Protein AF-A0A8H3I160-F1 (afdb_monomer)

Solvent-accessible surface area (backbone atoms only — not comparable to full-atom values): 8672 Å² total; per-residue (Å²): 133,86,86,79,90,86,89,85,91,80,82,89,83,86,83,90,85,84,91,86,94,86,89,86,79,87,81,86,86,80,85,90,85,90,78,90,87,84,94,72,82,80,67,84,67,88,83,62,83,78,50,40,66,57,28,42,52,51,13,48,54,25,40,53,48,17,75,73,71,68,43,64,66,32,40,52,50,14,41,51,25,20,50,53,18,45,73,68,47,62,92,86,46,88,58,49,66,58,39,51,50,54,36,50,50,44,51,52,55,49,52,54,50,54,50,53,52,58,56,70,71,50,72,78,87,78,74,70,82,83,127

Mean predicted aligned error: 17.63 Å

Nearest PDB structures (foldseek):
  4u7y-assembly1_A  TM=5.679E-01  e=8.115E-01  Homo sapiens
  2cpt-assembly1_A  TM=5.831E-01  e=1.375E+00  Homo sapiens
  8h77-assembly1_F  TM=5.746E-01  e=1.375E+00  Mus musculus
  4apo-assembly2_B  TM=6.208E-01  e=2.073E+00  Homo sapiens
  7zub-assembly1_C  TM=5.836E-01  e=1.843E+00  Homo sapiens

Secondary structure (DSSP, 8-state):
-----------PPP-------------PPPP--------------TTSPPPHHHHHHHHHHHHHHHHHH--HHHHHHHHHHHHHHHHTSPTT-TTHHHHHHHHHHHHHHHHHHHHHHHHHHS--TT-----

Foldseek 3Di:
DDDDDDDDDDDDDDDDDDDDDDDDDDDDDDDDDDDDDDDDDDDPPPPDDDALVNLQVQLVVLLVVCVVPVDVVSLVSSLVSLVVSLVNDDPPPPCNVVSVVSNVVSVVVVVVSVVVVVVVPDDPPPPPPPD

Structure (mmCIF, N/CA/C/O backbone):
data_AF-A0A8H3I160-F1
#
_entry.id   AF-A0A8H3I160-F1
#
loop_
_atom_site.group_PDB
_atom_site.id
_atom_site.type_symbol
_atom_site.label_atom_id
_atom_site.label_alt_id
_atom_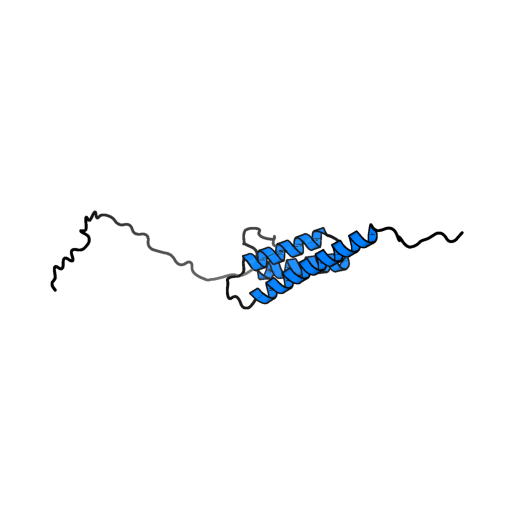site.label_comp_id
_atom_site.label_asym_id
_atom_site.label_entity_id
_atom_site.label_seq_id
_atom_site.pdbx_PDB_ins_code
_atom_site.Cartn_x
_atom_site.Cartn_y
_atom_site.Cartn_z
_atom_site.occupancy
_atom_site.B_iso_or_equiv
_atom_site.auth_seq_id
_atom_site.auth_comp_id
_atom_site.auth_asym_id
_atom_site.auth_atom_id
_atom_site.pdbx_PDB_model_num
ATOM 1 N N . MET A 1 1 ? -15.864 -4.745 -75.320 1.00 44.66 1 MET A N 1
ATOM 2 C CA . MET A 1 1 ? -14.806 -4.021 -76.060 1.00 44.66 1 MET A CA 1
ATOM 3 C C . MET A 1 1 ? -14.117 -3.137 -75.018 1.00 44.66 1 MET A C 1
ATOM 5 O O . MET A 1 1 ? -14.765 -2.219 -74.549 1.00 44.66 1 MET A O 1
ATOM 9 N N . SER A 1 2 ? -13.034 -3.558 -74.341 1.00 42.03 2 SER A N 1
ATOM 10 C CA . SER A 1 2 ? -11.622 -3.604 -74.812 1.00 42.03 2 SER A CA 1
ATOM 11 C C . SER A 1 2 ? -11.243 -2.325 -75.556 1.00 42.03 2 SER A C 1
ATOM 13 O O . SER A 1 2 ? -11.957 -1.992 -76.491 1.00 42.03 2 SER A O 1
ATOM 15 N N . CYS A 1 3 ? -10.184 -1.563 -75.294 1.00 42.72 3 CYS A N 1
ATOM 16 C CA . CYS A 1 3 ? -8.993 -1.524 -74.421 1.00 42.72 3 CYS A CA 1
ATOM 17 C C . CYS A 1 3 ? -8.630 -0.005 -74.353 1.00 42.72 3 CYS A C 1
ATOM 19 O O . CYS A 1 3 ? -9.220 0.771 -75.095 1.00 42.72 3 CYS A O 1
ATOM 21 N N . GLY A 1 4 ? -7.697 0.565 -73.593 1.00 44.31 4 GLY A N 1
ATOM 22 C CA . GLY A 1 4 ? -6.612 0.101 -72.743 1.00 44.31 4 GLY A CA 1
ATOM 23 C C . GLY A 1 4 ? -5.664 1.288 -72.456 1.00 44.31 4 GLY A C 1
ATOM 24 O O . GLY A 1 4 ? -5.664 2.275 -73.184 1.00 44.31 4 GLY A O 1
ATOM 25 N N . THR A 1 5 ? -4.866 1.117 -71.399 1.00 49.91 5 THR A N 1
ATOM 26 C CA . THR A 1 5 ? -3.447 1.515 -71.251 1.00 49.91 5 THR A CA 1
ATOM 27 C C . THR A 1 5 ? -3.013 2.993 -71.241 1.00 49.91 5 THR A C 1
ATOM 29 O O . THR A 1 5 ? -3.149 3.715 -72.220 1.00 49.91 5 THR A O 1
ATOM 32 N N . GLY A 1 6 ? -2.290 3.374 -70.177 1.00 46.22 6 GLY A N 1
ATOM 33 C CA . GLY A 1 6 ? -1.395 4.540 -70.156 1.00 46.22 6 GLY A CA 1
ATOM 34 C C . GLY A 1 6 ? -0.795 4.818 -68.774 1.00 46.22 6 GLY A C 1
ATOM 35 O O . GLY A 1 6 ? -1.458 5.389 -67.919 1.00 46.22 6 GLY A O 1
ATOM 36 N N . ALA A 1 7 ? 0.447 4.381 -68.558 1.00 49.66 7 ALA A N 1
ATOM 37 C CA . ALA A 1 7 ? 1.236 4.553 -67.338 1.00 49.66 7 ALA A CA 1
ATOM 38 C C . ALA A 1 7 ? 1.808 5.978 -67.178 1.00 49.66 7 ALA A C 1
ATOM 40 O O . ALA A 1 7 ? 2.030 6.673 -68.166 1.00 49.66 7 ALA A O 1
ATOM 41 N N . GLY A 1 8 ? 2.142 6.364 -65.943 1.00 43.88 8 GLY A N 1
ATOM 42 C CA . GLY A 1 8 ? 2.897 7.586 -65.653 1.00 43.88 8 GLY A CA 1
ATOM 43 C C . GLY A 1 8 ? 3.332 7.670 -64.191 1.00 43.88 8 GLY A C 1
ATOM 44 O O . GLY A 1 8 ? 2.628 8.228 -63.360 1.00 43.88 8 GLY A O 1
ATOM 45 N N . VAL A 1 9 ? 4.491 7.088 -63.886 1.00 50.62 9 VAL A N 1
ATOM 46 C CA . VAL A 1 9 ? 5.247 7.291 -62.643 1.00 50.62 9 VAL A CA 1
ATOM 47 C C . VAL A 1 9 ? 6.127 8.535 -62.785 1.00 50.62 9 VAL A C 1
ATOM 49 O O . VAL A 1 9 ? 6.954 8.579 -63.689 1.00 50.62 9 VAL A O 1
ATOM 52 N N . THR A 1 10 ? 6.014 9.510 -61.881 1.00 51.56 10 THR A N 1
ATOM 53 C CA . THR A 1 10 ? 7.046 10.542 -61.653 1.00 51.56 10 THR A CA 1
ATOM 54 C C . THR A 1 10 ? 7.033 10.950 -60.180 1.00 51.56 10 THR A C 1
ATOM 56 O O . THR A 1 10 ? 5.998 11.368 -59.664 1.00 51.56 10 THR A O 1
ATOM 59 N N . GLY A 1 11 ? 8.167 10.750 -59.505 1.00 48.91 11 GLY A N 1
ATOM 60 C CA . GLY A 1 11 ? 8.349 10.917 -58.061 1.00 48.91 11 GLY A CA 1
ATOM 61 C C . GLY A 1 11 ? 8.462 12.369 -57.564 1.00 48.91 11 GLY A C 1
ATOM 62 O O . GLY A 1 11 ? 8.325 13.311 -58.345 1.00 48.91 11 GLY A O 1
ATOM 63 N N . PRO A 1 12 ? 8.708 12.557 -56.254 1.00 47.38 12 PRO A N 1
ATOM 64 C CA . PRO A 1 12 ? 8.844 13.874 -55.636 1.00 47.38 12 PRO A CA 1
ATOM 65 C C . PRO A 1 12 ? 10.199 14.527 -55.958 1.00 47.38 12 PRO A C 1
ATOM 67 O O . PRO A 1 12 ? 11.252 13.918 -55.785 1.00 47.38 12 PRO A O 1
ATOM 70 N N . SER A 1 13 ? 10.150 15.783 -56.411 1.00 45.41 13 SER A N 1
ATOM 71 C CA . SER A 1 13 ? 11.316 16.637 -56.658 1.00 45.41 13 SER A CA 1
ATOM 72 C C . SER A 1 13 ? 11.808 17.288 -55.366 1.00 45.41 13 SER A C 1
ATOM 74 O O . SER A 1 13 ? 11.058 17.937 -54.641 1.00 45.41 13 SER A O 1
ATOM 76 N N . GLU A 1 14 ? 13.104 17.130 -55.145 1.00 40.00 14 GLU A N 1
ATOM 77 C CA . GLU A 1 14 ? 13.957 17.705 -54.113 1.00 40.00 14 GLU A CA 1
ATOM 78 C C . GLU A 1 14 ? 14.171 19.219 -54.313 1.00 40.00 14 GLU A C 1
ATOM 80 O O . GLU A 1 14 ? 14.325 19.691 -55.439 1.00 40.00 14 GLU A O 1
ATOM 85 N N . ALA A 1 15 ? 14.240 19.980 -53.218 1.00 41.41 15 ALA A N 1
ATOM 86 C CA . ALA A 1 15 ? 14.911 21.278 -53.184 1.00 41.41 15 ALA A CA 1
ATOM 87 C C . ALA A 1 15 ? 15.702 21.391 -51.875 1.00 41.41 15 ALA A C 1
ATOM 89 O O . ALA A 1 15 ? 15.160 21.638 -50.798 1.00 41.41 15 ALA A O 1
ATOM 90 N N . ALA A 1 16 ? 17.005 21.162 -52.000 1.00 41.56 16 ALA A N 1
ATOM 91 C CA . ALA A 1 16 ? 18.005 21.249 -50.954 1.00 41.56 16 ALA A CA 1
ATOM 92 C C . ALA A 1 16 ? 18.235 22.692 -50.469 1.00 41.56 16 ALA A C 1
ATOM 94 O O . ALA A 1 16 ? 18.384 23.616 -51.272 1.00 41.56 16 ALA A O 1
ATOM 95 N N . LYS A 1 17 ? 18.413 22.863 -49.153 1.00 55.25 17 LYS A N 1
ATOM 96 C CA . LYS A 1 17 ? 19.319 23.871 -48.584 1.00 55.25 17 LYS A CA 1
ATOM 97 C C . LYS A 1 17 ? 20.179 23.229 -47.495 1.00 55.25 17 LYS A C 1
ATOM 99 O O . LYS A 1 17 ? 19.703 22.459 -46.670 1.00 55.25 17 LYS A O 1
ATOM 104 N N . ARG A 1 18 ? 21.471 23.526 -47.591 1.00 40.28 18 ARG A N 1
ATOM 105 C CA . ARG A 1 18 ? 22.632 22.993 -46.866 1.00 40.28 18 ARG A CA 1
ATOM 106 C C . ARG A 1 18 ? 23.08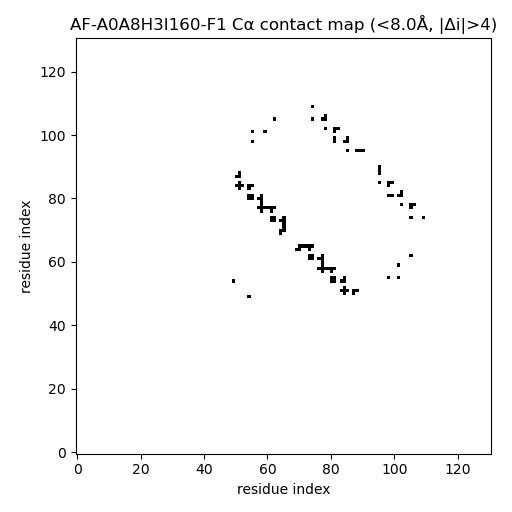7 24.022 -45.806 1.00 40.28 18 ARG A C 1
ATOM 108 O O . ARG A 1 18 ? 22.721 25.185 -45.960 1.00 40.28 18 ARG A O 1
ATOM 115 N N . ILE A 1 19 ? 24.012 23.591 -44.919 1.00 46.31 19 ILE A N 1
ATOM 116 C CA . ILE A 1 19 ? 25.012 24.372 -44.120 1.00 46.31 19 ILE A CA 1
ATOM 117 C C . ILE A 1 19 ? 24.518 24.711 -42.681 1.00 46.31 19 ILE A C 1
ATOM 119 O O . ILE A 1 19 ? 23.430 25.256 -42.571 1.00 46.31 19 ILE A O 1
ATOM 123 N N . GLU A 1 20 ? 25.157 24.444 -41.518 1.00 42.16 20 GLU A N 1
ATOM 124 C CA . GLU A 1 20 ? 26.487 23.967 -41.027 1.00 42.16 20 GLU A CA 1
ATOM 125 C C . GLU A 1 20 ? 26.342 23.514 -39.536 1.00 42.16 20 GLU A C 1
ATOM 127 O O . GLU A 1 20 ? 25.557 24.098 -38.798 1.00 42.16 20 GLU A O 1
ATOM 132 N N . SER A 1 21 ? 26.844 22.346 -39.103 1.00 40.34 21 SER A N 1
ATOM 133 C CA . SER A 1 21 ? 28.074 22.057 -38.311 1.00 40.34 21 SER A CA 1
ATOM 134 C C . SER A 1 21 ? 28.289 22.728 -36.931 1.00 40.34 21 SER A C 1
ATOM 136 O O . SER A 1 21 ? 28.621 23.905 -36.849 1.00 40.34 21 SER A O 1
ATOM 138 N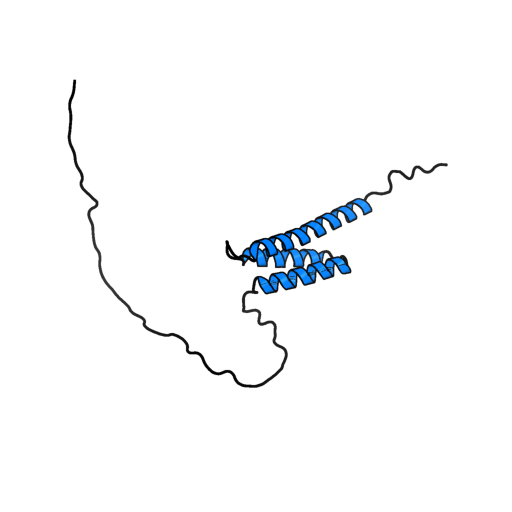 N . SER A 1 22 ? 28.255 21.925 -35.858 1.00 42.31 22 SER A N 1
ATOM 139 C CA . SER A 1 22 ? 29.176 21.891 -34.687 1.00 42.31 22 SER A CA 1
ATOM 140 C C . SER A 1 22 ? 28.567 20.915 -33.655 1.00 42.31 22 SER A C 1
ATOM 142 O O . SER A 1 22 ? 27.372 20.955 -33.414 1.00 42.31 22 SER A O 1
ATOM 144 N N . GLY A 1 23 ? 29.226 19.915 -33.069 1.00 42.91 23 GLY A N 1
ATOM 145 C CA . GLY A 1 23 ? 30.644 19.707 -32.829 1.00 42.91 23 GLY A CA 1
ATOM 146 C C . GLY A 1 23 ? 30.948 19.927 -31.347 1.00 42.91 23 GLY A C 1
ATOM 147 O O . GLY A 1 23 ? 31.603 20.909 -31.030 1.00 42.91 23 GLY A O 1
ATOM 148 N N . THR A 1 24 ? 30.505 19.040 -30.447 1.00 39.53 24 THR A N 1
ATOM 149 C CA . THR A 1 24 ? 31.056 18.954 -29.082 1.00 39.53 24 THR A CA 1
ATOM 150 C C . THR A 1 24 ? 31.235 17.501 -28.645 1.00 39.53 24 THR A C 1
ATOM 152 O O . THR A 1 24 ? 30.326 16.677 -28.648 1.00 39.53 24 THR A O 1
ATOM 155 N N . SER A 1 25 ? 32.499 17.225 -28.349 1.00 36.66 25 SER A N 1
ATOM 156 C CA . SER A 1 25 ? 33.141 15.976 -27.966 1.00 36.66 25 SER A CA 1
ATOM 157 C C . SER A 1 25 ? 33.273 15.888 -26.443 1.00 36.66 25 SER A C 1
ATOM 159 O O . SER A 1 25 ? 33.542 16.905 -25.810 1.00 36.66 25 SER A O 1
ATOM 161 N N . GLY A 1 26 ? 33.230 14.665 -25.900 1.00 37.59 26 GLY A N 1
ATOM 162 C CA . GLY A 1 26 ? 33.629 14.327 -24.523 1.00 37.59 26 GLY A CA 1
ATOM 163 C C . GLY A 1 26 ? 32.539 14.637 -23.491 1.00 37.59 26 GLY A C 1
ATOM 164 O O . GLY A 1 26 ? 31.865 15.647 -23.582 1.00 37.59 26 GLY A O 1
ATOM 165 N N . GLN A 1 27 ? 32.275 13.816 -22.478 1.00 32.09 27 GLN A N 1
ATOM 166 C CA . GLN A 1 27 ? 33.240 13.083 -21.664 1.00 32.09 27 GLN A CA 1
ATOM 167 C C . GLN A 1 27 ? 32.493 12.030 -20.820 1.00 32.09 27 GLN A C 1
ATOM 169 O O . GLN A 1 27 ? 31.423 12.311 -20.284 1.00 32.09 27 GLN A O 1
ATOM 174 N N . MET A 1 28 ? 33.052 10.824 -20.687 1.00 36.84 28 MET A N 1
ATOM 175 C CA . MET A 1 28 ? 32.645 9.864 -19.652 1.00 36.84 28 MET A CA 1
ATOM 176 C C . MET A 1 28 ? 33.183 10.334 -18.293 1.00 36.84 28 MET A C 1
ATOM 178 O O . MET A 1 28 ? 34.343 10.750 -18.262 1.00 36.84 28 MET A O 1
ATOM 182 N N . PRO A 1 29 ? 32.450 10.219 -17.172 1.00 41.84 29 PRO A N 1
ATOM 183 C CA . PRO A 1 29 ? 33.073 10.334 -15.867 1.00 41.84 29 PRO A CA 1
ATOM 184 C C . PRO A 1 29 ? 33.493 8.960 -15.338 1.00 41.84 29 PRO A C 1
ATOM 186 O O . PRO A 1 29 ? 32.758 7.970 -15.383 1.00 41.84 29 PRO A O 1
ATOM 189 N N . GLU A 1 30 ? 34.734 8.951 -14.870 1.00 35.06 30 GLU A N 1
ATOM 190 C CA . GLU A 1 30 ? 35.490 7.846 -14.307 1.00 35.06 30 GLU A CA 1
ATOM 191 C C . GLU A 1 30 ? 34.902 7.318 -12.988 1.00 35.06 30 GLU A C 1
ATOM 193 O O . GLU A 1 30 ? 34.287 8.036 -12.197 1.00 35.06 30 GLU A O 1
ATOM 198 N N . ARG A 1 31 ? 35.148 6.029 -12.739 1.00 41.28 31 ARG A N 1
ATOM 199 C CA . ARG A 1 31 ? 35.080 5.413 -11.409 1.00 41.28 31 ARG A CA 1
ATOM 200 C C . ARG A 1 31 ? 36.268 5.877 -10.559 1.00 41.28 31 ARG A C 1
ATOM 202 O O . ARG A 1 31 ? 37.327 6.146 -11.110 1.00 41.28 31 ARG A O 1
ATOM 209 N N . GLU A 1 32 ? 36.094 5.715 -9.236 1.00 41.28 32 GLU A N 1
ATOM 210 C CA . GLU A 1 32 ? 37.140 5.440 -8.222 1.00 41.28 32 GLU A CA 1
ATOM 211 C C . GLU A 1 32 ? 37.574 6.684 -7.391 1.00 41.28 32 GLU A C 1
ATOM 213 O O . GLU A 1 32 ? 37.843 7.727 -7.956 1.00 41.28 32 GLU A O 1
ATOM 218 N N . LYS A 1 33 ? 37.632 6.759 -6.044 1.00 40.47 33 LYS A N 1
ATOM 219 C CA . LYS A 1 33 ? 37.624 5.830 -4.890 1.00 40.47 33 LYS A CA 1
ATOM 220 C C . LYS A 1 33 ? 36.804 6.436 -3.740 1.00 40.47 33 LYS A C 1
ATOM 222 O O . LYS A 1 33 ? 36.880 7.632 -3.485 1.00 40.47 33 LYS A O 1
ATOM 227 N N . ARG A 1 34 ? 36.096 5.593 -2.983 1.00 46.69 34 ARG A N 1
ATOM 228 C CA . ARG A 1 34 ? 35.437 5.945 -1.713 1.00 46.69 34 ARG A CA 1
ATOM 229 C C . ARG A 1 34 ? 36.303 5.428 -0.564 1.00 46.69 34 ARG A C 1
ATOM 231 O O . ARG A 1 34 ? 36.578 4.232 -0.524 1.00 46.69 34 ARG A O 1
ATOM 238 N N . SER A 1 35 ? 36.709 6.288 0.369 1.00 47.91 35 SER A N 1
ATOM 239 C CA . SER A 1 35 ? 37.212 5.848 1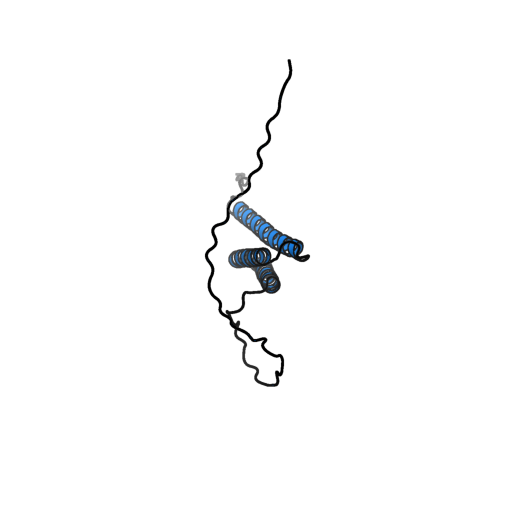.675 1.00 47.91 35 SER A CA 1
ATOM 240 C C . SER A 1 35 ? 37.068 6.946 2.730 1.00 47.91 35 SER A C 1
ATOM 242 O O . SER A 1 35 ? 37.842 7.893 2.687 1.00 47.91 35 SER A O 1
ATOM 244 N N . LYS A 1 36 ? 36.144 6.686 3.677 1.00 55.72 36 LYS A N 1
ATOM 245 C CA . LYS A 1 36 ? 36.238 6.901 5.140 1.00 55.72 36 LYS A CA 1
ATOM 246 C C . LYS A 1 36 ? 36.372 8.352 5.622 1.00 55.72 36 LYS A C 1
ATOM 248 O O . LYS A 1 36 ? 37.257 9.059 5.178 1.00 55.72 36 LYS A O 1
ATOM 253 N N . ASP A 1 37 ? 35.582 8.885 6.537 1.00 50.44 37 ASP A N 1
ATOM 254 C CA . ASP A 1 37 ? 34.580 8.396 7.479 1.00 50.44 37 ASP A CA 1
ATOM 255 C C . ASP A 1 37 ? 33.686 9.610 7.790 1.00 50.44 37 ASP A C 1
ATOM 257 O O . ASP A 1 37 ? 34.143 10.740 7.651 1.00 50.44 37 ASP A O 1
ATOM 261 N N . ASP A 1 38 ? 32.416 9.388 8.131 1.00 40.94 38 ASP A N 1
ATOM 262 C CA . ASP A 1 38 ? 31.764 10.036 9.279 1.00 40.94 38 ASP A CA 1
ATOM 263 C C . ASP A 1 38 ? 30.271 9.698 9.292 1.00 40.94 38 ASP A C 1
ATOM 265 O O . ASP A 1 38 ? 29.483 10.005 8.397 1.00 40.94 38 ASP A O 1
ATOM 269 N N . THR A 1 39 ? 29.895 8.990 10.349 1.00 59.97 39 THR A N 1
ATOM 270 C CA . THR A 1 39 ? 28.517 8.687 10.712 1.00 59.97 39 THR A CA 1
ATOM 271 C C . THR A 1 39 ? 27.884 9.950 11.275 1.00 59.97 39 THR A C 1
ATOM 273 O O . THR A 1 39 ? 28.268 10.339 12.368 1.00 59.97 39 THR A O 1
ATOM 276 N N . MET A 1 40 ? 26.890 10.531 10.595 1.00 37.75 40 MET A N 1
ATOM 277 C CA . MET A 1 40 ? 25.800 11.309 11.203 1.00 37.75 40 MET A CA 1
ATOM 278 C C . MET A 1 40 ? 24.604 11.343 10.246 1.00 37.75 40 MET A C 1
ATOM 280 O O . MET A 1 40 ? 24.687 11.905 9.163 1.00 37.75 40 MET A O 1
ATOM 284 N N . ILE A 1 41 ? 23.516 10.684 10.655 1.00 55.62 41 ILE A N 1
ATOM 285 C CA . ILE A 1 41 ? 22.123 10.890 10.223 1.00 55.62 41 ILE A CA 1
ATOM 286 C C . ILE A 1 41 ? 21.972 11.401 8.772 1.00 55.62 41 ILE A C 1
ATOM 288 O O . ILE A 1 41 ? 21.711 12.580 8.553 1.00 55.62 41 ILE A O 1
ATOM 292 N N . SER A 1 42 ? 22.071 10.522 7.767 1.00 38.66 42 SER A N 1
ATOM 293 C CA . SER A 1 42 ? 21.488 10.833 6.454 1.00 38.66 42 SER A CA 1
ATOM 294 C C . SER A 1 42 ? 19.970 10.685 6.626 1.00 38.66 42 SER A C 1
ATOM 296 O O . SER A 1 42 ? 19.449 9.574 6.672 1.00 38.66 42 SER A O 1
ATOM 298 N N . GLY A 1 43 ? 19.214 11.752 6.876 1.00 41.38 43 GLY A N 1
ATOM 299 C CA . GLY A 1 43 ? 19.053 12.772 5.854 1.00 41.38 43 GLY A CA 1
ATOM 300 C C . GLY A 1 43 ? 18.451 12.052 4.659 1.00 41.38 43 GLY A C 1
ATOM 301 O O . GLY A 1 43 ? 19.190 11.572 3.804 1.00 41.38 43 GLY A O 1
ATOM 302 N N . VAL A 1 44 ? 17.129 11.852 4.677 1.00 55.25 44 VAL A N 1
ATOM 303 C CA . VAL A 1 44 ? 16.393 11.467 3.472 1.00 55.25 44 VAL A CA 1
ATOM 304 C C . VAL A 1 44 ? 16.689 12.583 2.483 1.00 55.25 44 VAL A C 1
ATOM 306 O O . VAL A 1 44 ? 16.123 13.665 2.586 1.00 55.25 44 VAL A O 1
ATOM 309 N N . ASN A 1 45 ? 17.670 12.355 1.616 1.00 45.25 45 ASN A N 1
ATOM 310 C CA . ASN A 1 45 ? 18.005 13.274 0.547 1.00 45.25 45 ASN A CA 1
ATOM 311 C C . ASN A 1 45 ? 16.848 13.198 -0.448 1.00 45.25 45 ASN A C 1
ATOM 313 O O . ASN A 1 45 ? 16.802 12.329 -1.319 1.00 45.25 45 ASN A O 1
ATOM 317 N N . THR A 1 46 ? 15.873 14.078 -0.239 1.00 53.53 46 THR A N 1
ATOM 318 C CA . THR A 1 46 ? 14.780 14.425 -1.144 1.00 53.53 46 THR A CA 1
ATOM 319 C C . THR A 1 46 ? 15.333 15.137 -2.374 1.00 53.53 46 THR A C 1
ATOM 321 O O . THR A 1 46 ? 15.073 16.312 -2.551 1.00 53.53 46 THR A O 1
ATOM 324 N N . ASP A 1 47 ? 16.102 14.427 -3.196 1.00 51.47 47 ASP A N 1
ATOM 325 C CA . ASP A 1 47 ? 16.444 14.819 -4.576 1.00 51.47 47 ASP A CA 1
ATOM 326 C C . ASP A 1 47 ? 16.519 13.592 -5.513 1.00 51.47 47 ASP A C 1
ATOM 328 O O . ASP A 1 47 ? 16.654 13.732 -6.727 1.00 51.47 47 ASP A O 1
ATOM 332 N N . ALA A 1 48 ? 16.437 12.372 -4.963 1.00 64.69 48 ALA A N 1
ATOM 333 C CA . ALA A 1 48 ? 16.375 11.134 -5.728 1.00 64.69 48 ALA A CA 1
ATOM 334 C C . ALA A 1 48 ? 14.933 10.617 -5.746 1.00 64.69 48 ALA A C 1
ATOM 336 O O . ALA A 1 48 ? 14.357 10.345 -4.691 1.00 64.69 48 ALA A O 1
ATOM 337 N N . GLU A 1 49 ? 14.368 10.477 -6.947 1.00 69.88 49 GLU A N 1
ATOM 338 C CA . GLU A 1 49 ? 13.069 9.837 -7.168 1.00 69.88 49 GLU A CA 1
ATOM 339 C C . GLU A 1 49 ? 13.002 8.494 -6.411 1.00 69.88 49 GLU A C 1
ATOM 341 O O . GLU A 1 49 ? 13.908 7.659 -6.556 1.00 69.88 49 GLU A O 1
ATOM 346 N N . PRO A 1 50 ? 11.974 8.270 -5.573 1.00 79.88 50 PRO A N 1
ATOM 347 C CA . PRO A 1 50 ? 11.889 7.075 -4.748 1.00 79.88 50 PRO A CA 1
ATOM 348 C C . PRO A 1 50 ? 11.754 5.833 -5.631 1.00 79.88 50 PRO A C 1
ATOM 350 O O . PRO A 1 50 ? 10.920 5.779 -6.537 1.00 79.88 50 PRO A O 1
ATOM 353 N N . SER A 1 51 ? 12.562 4.802 -5.367 1.00 90.69 51 SER A N 1
ATOM 354 C CA . SER A 1 51 ? 12.500 3.595 -6.186 1.00 90.69 51 SER A CA 1
ATOM 355 C C . SER A 1 51 ? 11.145 2.891 -6.003 1.00 90.69 51 SER A C 1
ATOM 357 O O . SER A 1 51 ? 10.590 2.873 -4.896 1.00 90.69 51 SER A O 1
ATOM 359 N N . PRO A 1 52 ? 10.618 2.214 -7.038 1.00 91.56 52 PRO A N 1
ATOM 360 C CA . PRO A 1 52 ? 9.375 1.455 -6.911 1.00 91.56 52 PRO A CA 1
ATOM 361 C C . PRO A 1 52 ? 9.393 0.403 -5.791 1.00 91.56 52 PRO A C 1
ATOM 363 O O . PRO A 1 52 ? 8.357 0.045 -5.230 1.00 91.56 52 PRO A O 1
ATOM 366 N N . LYS A 1 53 ? 10.580 -0.128 -5.468 1.00 91.06 53 LYS A N 1
ATOM 367 C CA . LYS A 1 53 ? 10.762 -1.096 -4.381 1.00 91.06 53 LYS A CA 1
ATOM 368 C C . LYS A 1 53 ? 10.588 -0.431 -3.019 1.00 91.06 53 LYS A C 1
ATOM 370 O O . LYS A 1 53 ? 9.901 -0.998 -2.171 1.00 91.06 53 LYS A O 1
ATOM 375 N N . ASP A 1 54 ? 11.159 0.755 -2.833 1.00 93.31 54 ASP A N 1
ATOM 376 C CA . ASP A 1 54 ? 11.058 1.505 -1.578 1.00 93.31 54 ASP A CA 1
ATOM 377 C C . ASP A 1 54 ? 9.617 1.937 -1.324 1.00 93.31 54 ASP A C 1
ATOM 379 O O . ASP A 1 54 ? 9.088 1.726 -0.233 1.00 93.31 54 ASP A O 1
ATOM 383 N N . LEU A 1 55 ? 8.933 2.420 -2.363 1.00 95.06 55 LEU A N 1
ATOM 384 C CA . LEU A 1 55 ? 7.506 2.734 -2.308 1.00 95.06 55 LEU A CA 1
ATOM 385 C C . LEU A 1 55 ? 6.667 1.514 -1.925 1.00 95.06 55 LEU A C 1
ATOM 387 O O . LEU A 1 55 ? 5.777 1.606 -1.083 1.00 95.06 55 LEU A O 1
ATOM 391 N N . ASN A 1 56 ? 6.981 0.340 -2.470 1.00 93.00 56 ASN A N 1
ATOM 392 C CA . ASN A 1 56 ? 6.285 -0.882 -2.094 1.00 93.00 56 ASN A CA 1
ATOM 393 C C . ASN A 1 56 ? 6.498 -1.243 -0.609 1.00 93.00 56 ASN A C 1
ATOM 395 O O . ASN A 1 56 ? 5.561 -1.669 0.062 1.00 93.00 56 ASN A O 1
ATOM 399 N N . ILE A 1 57 ? 7.710 -1.066 -0.076 1.00 94.62 57 ILE A N 1
ATOM 400 C CA . ILE A 1 57 ? 8.009 -1.313 1.345 1.00 94.62 57 ILE A CA 1
ATOM 401 C C . ILE A 1 57 ? 7.260 -0.316 2.241 1.00 94.62 57 ILE A C 1
ATOM 403 O O . ILE A 1 57 ? 6.629 -0.721 3.220 1.00 94.62 57 ILE A O 1
ATOM 407 N N . LEU A 1 58 ? 7.281 0.971 1.889 1.00 95.81 58 LEU A N 1
ATOM 408 C CA . LEU A 1 58 ? 6.557 2.018 2.611 1.00 95.81 58 LEU A CA 1
ATOM 409 C C . LEU A 1 58 ? 5.046 1.766 2.602 1.00 95.81 58 LEU A C 1
ATOM 411 O O . LEU A 1 58 ? 4.406 1.829 3.654 1.00 95.81 58 LEU A O 1
ATOM 415 N N . GLY A 1 59 ? 4.492 1.383 1.449 1.00 96.31 59 GLY A N 1
ATOM 416 C CA . GLY A 1 59 ? 3.083 1.026 1.316 1.00 96.31 59 GLY A CA 1
ATOM 417 C C . GLY A 1 59 ? 2.685 -0.119 2.248 1.00 96.31 59 GLY A C 1
ATOM 418 O O . GLY A 1 59 ? 1.666 -0.041 2.937 1.00 96.31 59 GLY A O 1
ATOM 419 N N . TYR A 1 60 ? 3.528 -1.150 2.358 1.00 95.88 60 TYR A N 1
ATOM 420 C CA . TYR A 1 60 ? 3.313 -2.252 3.296 1.00 95.88 60 TYR A CA 1
ATOM 421 C C . TYR A 1 60 ? 3.352 -1.809 4.756 1.00 95.88 60 TYR A C 1
ATOM 423 O O . TYR A 1 60 ? 2.498 -2.222 5.540 1.00 95.88 60 TYR A O 1
ATOM 431 N N . SER A 1 61 ? 4.321 -0.971 5.125 1.00 96.38 61 SER A N 1
ATOM 432 C CA . SER A 1 61 ? 4.436 -0.444 6.486 1.00 96.38 61 SER A CA 1
ATOM 433 C C . SER A 1 61 ? 3.161 0.295 6.902 1.00 96.38 61 SER A C 1
ATOM 435 O O . SER A 1 61 ? 2.566 -0.010 7.939 1.00 96.38 61 SER A O 1
ATOM 437 N N . HIS A 1 62 ? 2.669 1.184 6.036 1.00 96.94 62 HIS A N 1
ATOM 438 C CA . HIS A 1 62 ? 1.420 1.904 6.254 1.00 96.94 62 HIS A CA 1
ATOM 439 C C . HIS A 1 62 ? 0.203 0.975 6.322 1.00 96.94 62 HIS A C 1
ATOM 441 O O . HIS A 1 62 ? -0.616 1.103 7.232 1.00 96.94 62 HIS A O 1
ATOM 447 N N . LEU A 1 63 ? 0.108 -0.018 5.434 1.00 95.75 63 LEU A N 1
ATOM 448 C CA . LEU A 1 63 ? -0.985 -0.991 5.461 1.00 95.75 63 LEU A CA 1
ATOM 449 C C . LEU A 1 63 ? -1.015 -1.778 6.779 1.00 95.75 63 LEU A C 1
ATOM 451 O O . LEU A 1 63 ? -2.073 -1.969 7.378 1.00 95.75 63 LEU A O 1
ATOM 455 N N . MET A 1 64 ? 0.148 -2.215 7.261 1.00 94.81 64 MET A N 1
ATOM 456 C CA . MET A 1 64 ? 0.256 -2.932 8.531 1.00 94.81 64 MET A CA 1
ATOM 457 C C . MET A 1 64 ? -0.080 -2.034 9.722 1.00 94.81 64 MET A C 1
ATOM 459 O O . MET A 1 64 ? -0.751 -2.475 10.658 1.00 94.81 64 MET A O 1
ATOM 463 N N . HIS A 1 65 ? 0.326 -0.766 9.677 1.00 95.94 65 HIS A N 1
ATOM 464 C CA . HIS A 1 65 ? -0.026 0.207 10.703 1.00 95.94 65 HIS A CA 1
ATOM 465 C C . HIS A 1 65 ? -1.538 0.467 10.743 1.00 95.94 65 HIS A C 1
ATOM 467 O O . HIS A 1 65 ? -2.137 0.435 11.820 1.00 95.94 65 HIS A O 1
ATOM 473 N N . PHE A 1 66 ? -2.182 0.593 9.579 1.00 95.00 66 PHE A N 1
ATOM 474 C CA . PHE A 1 66 ? -3.636 0.655 9.465 1.00 95.00 66 PHE A CA 1
ATOM 475 C C . PHE A 1 66 ? -4.310 -0.599 10.032 1.00 95.00 66 PHE A C 1
ATOM 477 O O . PHE A 1 66 ? -5.255 -0.483 10.803 1.00 95.00 66 PHE A O 1
ATOM 484 N N . ARG A 1 67 ? -3.826 -1.805 9.720 1.00 92.56 67 ARG A N 1
ATOM 485 C CA . ARG A 1 67 ? -4.410 -3.044 10.266 1.00 92.56 67 ARG A CA 1
ATOM 486 C C . ARG A 1 67 ? -4.322 -3.111 11.789 1.00 92.56 67 ARG A C 1
ATOM 488 O O . ARG A 1 67 ? -5.208 -3.673 12.424 1.00 92.56 67 ARG A O 1
ATOM 495 N N . LYS A 1 68 ? -3.267 -2.533 12.368 1.00 93.75 68 LYS A N 1
ATOM 496 C CA . LYS A 1 68 ? -3.046 -2.508 13.817 1.00 93.75 68 LYS A CA 1
ATOM 497 C C . LYS A 1 68 ? -3.857 -1.424 14.528 1.00 93.75 68 LYS A C 1
ATOM 499 O O . LYS A 1 68 ? -4.418 -1.692 15.583 1.00 93.75 68 LYS A O 1
ATOM 504 N N . LEU A 1 69 ? -3.876 -0.202 13.995 1.00 93.62 69 LEU A N 1
ATOM 505 C CA . LEU A 1 69 ? -4.451 0.969 14.672 1.00 93.62 69 LEU A CA 1
ATOM 506 C C . LEU A 1 69 ? -5.782 1.436 14.088 1.00 93.62 69 LEU A C 1
ATOM 508 O O . LEU A 1 69 ? -6.476 2.241 14.699 1.00 93.62 69 LEU A O 1
ATOM 512 N N . GLY A 1 70 ? -6.132 0.971 12.895 1.00 89.19 70 GLY A N 1
ATOM 513 C CA . GLY A 1 70 ? -7.373 1.323 12.227 1.00 89.19 70 GLY A CA 1
ATOM 514 C C . GLY A 1 70 ? -7.420 2.718 11.612 1.00 89.19 70 GLY A C 1
ATOM 515 O O . GLY A 1 70 ? -8.513 3.137 11.235 1.00 89.19 70 GLY A O 1
ATOM 516 N N . LYS A 1 71 ? -6.285 3.427 11.537 1.00 91.19 71 LYS A N 1
ATOM 517 C CA . LYS A 1 71 ? -6.181 4.822 11.084 1.00 91.19 71 LYS A CA 1
ATOM 518 C C . LYS A 1 71 ? -6.300 4.940 9.570 1.00 91.19 71 LYS A C 1
ATOM 520 O O . LYS A 1 71 ? -5.434 4.471 8.833 1.00 91.19 71 LYS A O 1
ATOM 525 N N . THR A 1 72 ? -7.360 5.580 9.096 1.00 90.00 72 THR A N 1
ATOM 526 C CA . THR A 1 72 ? -7.653 5.720 7.664 1.00 90.00 72 THR A CA 1
ATOM 527 C C . THR A 1 72 ? -6.580 6.492 6.897 1.00 90.00 72 THR A C 1
ATOM 529 O O . THR A 1 72 ? -6.381 6.241 5.711 1.00 90.00 72 THR A O 1
ATOM 532 N N . GLU A 1 73 ? -5.835 7.372 7.565 1.00 93.44 73 GLU A N 1
ATOM 533 C CA . GLU A 1 73 ? -4.717 8.117 6.979 1.00 93.44 73 GLU A CA 1
ATOM 534 C C . GLU A 1 73 ? -3.600 7.179 6.519 1.00 93.44 73 GLU A C 1
ATOM 536 O O . GLU A 1 73 ? -3.053 7.358 5.434 1.00 93.44 73 GLU A O 1
ATOM 541 N N . ASP A 1 74 ? -3.285 6.153 7.313 1.00 93.81 74 ASP A N 1
ATOM 542 C CA . ASP A 1 74 ? -2.278 5.159 6.943 1.00 93.81 74 ASP A CA 1
ATOM 543 C C . ASP A 1 74 ? -2.741 4.327 5.749 1.00 93.81 74 ASP A C 1
ATOM 545 O O . ASP A 1 74 ? -1.955 4.021 4.858 1.00 93.81 74 ASP A O 1
ATOM 549 N N . LEU A 1 75 ? -4.035 4.023 5.665 1.00 94.00 75 LEU A N 1
ATOM 550 C CA . LEU A 1 75 ? -4.567 3.319 4.506 1.00 94.00 75 LEU A CA 1
ATOM 551 C C . LEU A 1 75 ? -4.455 4.146 3.220 1.00 94.00 75 LEU A C 1
ATOM 553 O O . LEU A 1 75 ? -4.092 3.606 2.177 1.00 94.00 75 LEU A O 1
ATOM 557 N N . ASN A 1 76 ? -4.724 5.451 3.294 1.00 93.75 76 ASN A N 1
ATOM 558 C CA . ASN A 1 76 ? -4.571 6.350 2.151 1.00 93.75 76 ASN A CA 1
ATOM 559 C C . ASN A 1 76 ? -3.106 6.437 1.703 1.00 93.75 76 ASN A C 1
ATOM 561 O O . ASN 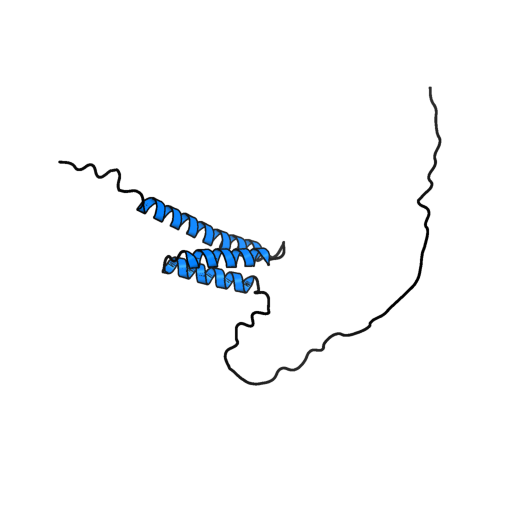A 1 76 ? -2.833 6.296 0.512 1.00 93.75 76 ASN A O 1
ATOM 565 N N . LYS A 1 77 ? -2.166 6.562 2.650 1.00 95.50 77 LYS A N 1
ATOM 566 C CA . LYS A 1 77 ? -0.724 6.539 2.356 1.00 95.50 77 LYS A CA 1
ATOM 567 C C . LYS A 1 77 ? -0.287 5.220 1.722 1.00 95.50 77 LYS A C 1
ATOM 569 O O . LYS A 1 77 ? 0.485 5.224 0.772 1.00 95.50 77 LYS A O 1
ATOM 574 N N . ALA A 1 78 ? -0.814 4.088 2.194 1.00 95.56 78 ALA A N 1
ATOM 575 C CA . ALA A 1 78 ? -0.523 2.788 1.595 1.00 95.56 78 ALA A CA 1
ATOM 576 C C . ALA A 1 78 ? -0.958 2.723 0.122 1.00 95.56 78 ALA A C 1
ATOM 578 O O . ALA A 1 78 ? -0.194 2.266 -0.726 1.00 95.56 78 ALA A O 1
ATOM 579 N N . VAL A 1 79 ? -2.168 3.202 -0.192 1.00 94.69 79 VAL A N 1
ATOM 580 C CA . VAL A 1 79 ?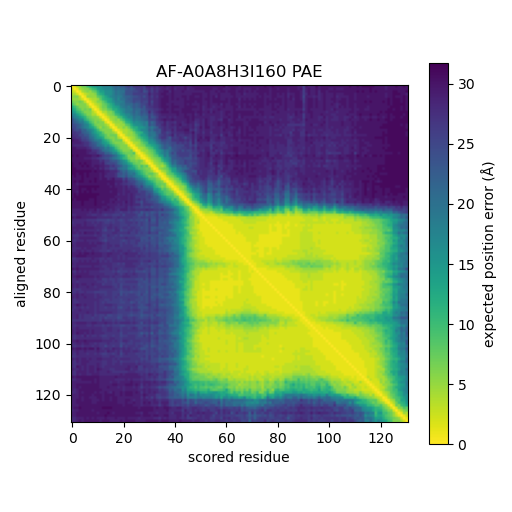 -2.680 3.270 -1.572 1.00 94.69 79 VAL A CA 1
ATOM 581 C C . VAL A 1 79 ? -1.807 4.175 -2.441 1.00 94.69 79 VAL A C 1
ATOM 583 O O . VAL A 1 79 ? -1.460 3.781 -3.552 1.00 94.69 79 VAL A O 1
ATOM 586 N N . GLU A 1 80 ? -1.424 5.349 -1.942 1.00 95.50 80 GLU A N 1
ATOM 587 C CA . GLU A 1 80 ? -0.565 6.292 -2.664 1.00 95.50 80 GLU A CA 1
ATOM 588 C C . GLU A 1 80 ? 0.798 5.674 -2.997 1.00 95.50 80 GLU A C 1
ATOM 590 O O . GLU A 1 80 ? 1.188 5.648 -4.164 1.00 95.50 80 GLU A O 1
ATOM 595 N N . CYS A 1 81 ? 1.470 5.076 -2.009 1.00 95.94 81 CYS A N 1
ATOM 596 C CA . CYS A 1 81 ? 2.757 4.421 -2.218 1.00 95.94 81 CYS A CA 1
ATOM 597 C C . CYS A 1 81 ? 2.666 3.267 -3.228 1.00 95.94 81 CYS A C 1
ATOM 599 O O . CYS A 1 81 ? 3.514 3.155 -4.111 1.00 95.94 81 CYS A O 1
ATOM 601 N N . PHE A 1 82 ? 1.643 2.409 -3.138 1.00 95.69 82 PHE A N 1
ATOM 602 C CA . PHE A 1 82 ? 1.484 1.314 -4.100 1.00 95.69 82 PHE A CA 1
ATOM 603 C C . PHE A 1 82 ? 1.144 1.816 -5.507 1.00 95.69 82 PHE A C 1
ATOM 605 O O . PHE A 1 82 ? 1.663 1.270 -6.478 1.00 95.69 82 PHE A O 1
ATOM 612 N N . SER A 1 83 ? 0.337 2.871 -5.625 1.00 94.94 83 SER A N 1
ATOM 613 C CA . SER A 1 83 ? 0.013 3.500 -6.909 1.00 94.94 83 SER A CA 1
ATOM 614 C C . SER A 1 83 ? 1.258 4.089 -7.575 1.00 94.94 83 SER A C 1
ATOM 616 O O . SER A 1 83 ? 1.538 3.798 -8.737 1.00 94.94 83 SER A O 1
ATOM 618 N N . GLN A 1 84 ? 2.072 4.834 -6.821 1.00 95.25 84 GLN A N 1
ATOM 619 C CA . GLN A 1 84 ? 3.348 5.362 -7.309 1.00 95.25 84 GLN A CA 1
ATOM 620 C C . GLN A 1 84 ? 4.317 4.235 -7.683 1.00 95.25 84 GLN A C 1
ATOM 622 O O . GLN A 1 84 ? 4.963 4.300 -8.725 1.00 95.25 84 GLN A O 1
ATOM 627 N N . ALA A 1 85 ? 4.381 3.163 -6.884 1.00 94.56 85 ALA A N 1
ATOM 628 C CA . ALA A 1 85 ? 5.215 2.009 -7.202 1.00 94.56 85 ALA A CA 1
ATOM 629 C C . ALA A 1 85 ? 4.813 1.379 -8.541 1.00 94.56 85 ALA A C 1
ATOM 631 O O . ALA A 1 85 ? 5.691 1.065 -9.338 1.00 94.56 85 ALA A O 1
ATOM 632 N N . VAL A 1 86 ? 3.512 1.217 -8.803 1.00 94.06 86 VAL A N 1
ATOM 633 C CA . VAL A 1 86 ? 2.987 0.716 -10.084 1.00 94.06 86 VAL A CA 1
ATOM 634 C C . VAL A 1 86 ? 3.316 1.684 -11.223 1.00 94.06 86 VAL A C 1
ATOM 636 O O . VAL A 1 86 ? 3.843 1.242 -12.236 1.00 94.06 86 VAL A O 1
ATOM 639 N N . ALA A 1 87 ? 3.097 2.989 -11.041 1.00 93.56 87 ALA A N 1
ATOM 640 C CA . ALA A 1 87 ? 3.362 4.006 -12.062 1.00 93.56 87 ALA A CA 1
ATOM 641 C C . ALA A 1 87 ? 4.843 4.093 -12.472 1.00 93.56 87 ALA A C 1
ATOM 643 O O . ALA A 1 87 ? 5.152 4.359 -13.629 1.00 93.56 87 ALA A O 1
ATOM 644 N N . LEU A 1 88 ? 5.760 3.839 -11.536 1.00 92.81 88 LEU A N 1
ATOM 645 C CA . LEU A 1 88 ? 7.201 3.814 -11.789 1.00 92.81 88 LEU A CA 1
ATOM 646 C C . LEU A 1 88 ? 7.709 2.437 -12.267 1.00 92.81 88 LEU A C 1
ATOM 648 O O . LEU A 1 88 ? 8.913 2.249 -12.448 1.00 92.81 88 LEU A O 1
ATOM 652 N N . THR A 1 89 ? 6.824 1.449 -12.439 1.00 91.81 89 THR A N 1
ATOM 653 C CA . THR A 1 89 ? 7.178 0.119 -12.955 1.00 91.81 89 THR A CA 1
ATOM 654 C C . THR A 1 89 ? 7.089 0.103 -14.479 1.00 91.81 89 THR A C 1
ATOM 656 O O . THR A 1 89 ? 6.007 0.352 -15.003 1.00 91.81 89 THR A O 1
ATOM 659 N N . PRO A 1 90 ? 8.165 -0.239 -15.208 1.00 91.94 90 PRO A N 1
ATOM 660 C CA . PRO A 1 90 ? 8.081 -0.450 -16.648 1.00 91.94 90 PRO A CA 1
ATOM 661 C C . PRO A 1 90 ? 7.184 -1.641 -17.003 1.00 91.94 90 PRO A C 1
ATOM 663 O O . PRO A 1 90 ? 7.165 -2.657 -16.299 1.00 91.94 90 PRO A O 1
ATOM 666 N N . ASP A 1 91 ? 6.505 -1.554 -18.144 1.00 88.00 91 ASP A N 1
ATOM 667 C CA . ASP A 1 91 ? 5.735 -2.672 -18.682 1.00 88.00 91 ASP A CA 1
ATOM 668 C C . ASP A 1 91 ? 6.650 -3.877 -18.962 1.00 88.00 91 ASP A C 1
ATOM 670 O O . ASP A 1 91 ? 7.704 -3.755 -19.587 1.00 88.00 91 ASP A O 1
ATOM 674 N N . GLY A 1 92 ? 6.249 -5.056 -18.479 1.00 89.69 92 GLY A N 1
ATOM 675 C CA . GLY A 1 92 ? 7.037 -6.289 -18.584 1.00 89.69 92 GLY A CA 1
ATOM 676 C C . GLY A 1 92 ? 7.985 -6.563 -17.410 1.00 89.69 92 GLY A C 1
ATOM 677 O O . GLY A 1 92 ? 8.652 -7.598 -17.417 1.00 89.69 92 GLY A O 1
ATOM 678 N N . ASP A 1 93 ? 8.030 -5.701 -16.385 1.00 91.19 93 ASP A N 1
ATOM 679 C CA . ASP A 1 93 ? 8.747 -6.002 -15.138 1.00 91.19 93 ASP A CA 1
ATOM 680 C C . ASP A 1 93 ? 8.096 -7.220 -14.437 1.00 91.19 93 ASP A C 1
ATOM 682 O O . ASP A 1 93 ? 6.887 -7.204 -14.169 1.00 91.19 93 ASP A O 1
ATOM 686 N N . PRO A 1 94 ? 8.864 -8.275 -14.095 1.00 92.44 94 PRO A N 1
ATOM 687 C CA . PRO A 1 94 ? 8.343 -9.441 -13.375 1.00 92.44 94 PRO A CA 1
ATOM 688 C C . PRO A 1 94 ? 7.742 -9.101 -12.000 1.00 92.44 94 PRO A C 1
ATOM 690 O O . PRO A 1 94 ? 6.955 -9.878 -11.462 1.00 92.44 94 PRO A O 1
ATOM 693 N N . GLU A 1 95 ? 8.072 -7.941 -11.429 1.00 90.56 95 GLU A N 1
ATOM 694 C CA . GLU A 1 95 ? 7.539 -7.453 -10.157 1.00 90.56 95 GLU A CA 1
ATOM 695 C C . GLU A 1 95 ? 6.199 -6.718 -10.295 1.00 90.56 95 GLU A C 1
ATOM 697 O O . GLU A 1 95 ? 5.533 -6.474 -9.282 1.00 90.56 95 GLU A O 1
ATOM 702 N N . MET A 1 96 ? 5.772 -6.380 -11.516 1.00 93.88 96 MET A N 1
ATOM 703 C CA . MET A 1 96 ? 4.524 -5.655 -11.772 1.00 93.88 96 MET A CA 1
ATOM 704 C C . MET A 1 96 ? 3.289 -6.370 -11.191 1.00 93.88 96 MET A C 1
ATOM 706 O O . MET A 1 96 ? 2.537 -5.731 -10.446 1.00 93.88 96 MET A O 1
ATOM 710 N N . PRO A 1 97 ? 3.088 -7.693 -11.389 1.00 94.38 97 PRO A N 1
ATOM 711 C CA . PRO A 1 97 ? 1.954 -8.398 -10.791 1.00 94.38 97 PRO A CA 1
A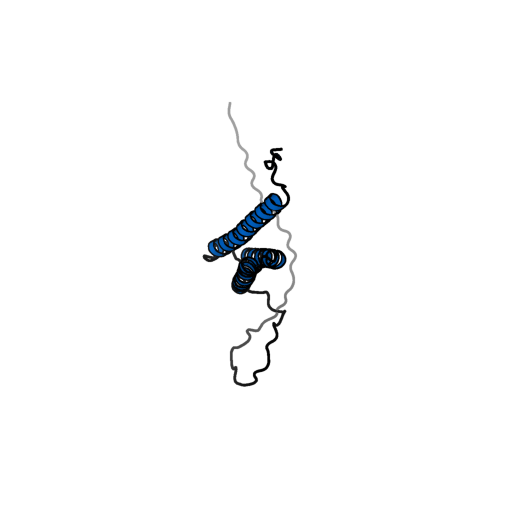TOM 712 C C . PRO A 1 97 ? 1.957 -8.312 -9.264 1.00 94.38 97 PRO A C 1
ATOM 714 O O . PRO A 1 97 ? 0.910 -8.119 -8.647 1.00 94.38 97 PRO A O 1
ATOM 717 N N . ARG A 1 98 ? 3.139 -8.392 -8.639 1.00 92.75 98 ARG A N 1
ATOM 718 C CA . ARG A 1 98 ? 3.277 -8.298 -7.182 1.00 92.75 98 ARG A CA 1
ATOM 719 C C . ARG A 1 98 ? 2.858 -6.919 -6.677 1.00 92.75 98 ARG A C 1
ATOM 721 O O . ARG A 1 98 ? 2.134 -6.837 -5.689 1.00 92.75 98 ARG A O 1
ATOM 728 N N . ARG A 1 99 ? 3.271 -5.842 -7.353 1.00 92.38 99 ARG A N 1
ATOM 729 C CA . ARG A 1 99 ? 2.895 -4.461 -6.991 1.00 92.38 99 ARG A CA 1
ATOM 730 C C . ARG A 1 99 ? 1.388 -4.234 -7.128 1.00 92.38 99 ARG A C 1
ATOM 732 O O . ARG A 1 99 ? 0.773 -3.692 -6.211 1.00 92.38 99 ARG A O 1
ATOM 739 N N . ILE A 1 100 ? 0.780 -4.739 -8.202 1.00 93.75 100 ILE A N 1
ATOM 740 C CA . ILE A 1 100 ? -0.674 -4.672 -8.419 1.00 93.75 100 ILE A CA 1
ATOM 741 C C . ILE A 1 100 ? -1.435 -5.430 -7.324 1.00 93.75 100 ILE A C 1
ATOM 743 O O . ILE A 1 100 ? -2.409 -4.907 -6.785 1.00 93.75 100 ILE A O 1
ATOM 747 N N . VAL A 1 101 ? -0.983 -6.630 -6.942 1.00 95.06 101 VAL A N 1
ATOM 748 C CA . VAL A 1 101 ? -1.595 -7.392 -5.839 1.00 95.06 101 VAL A CA 1
ATOM 749 C C . VAL A 1 101 ? -1.562 -6.588 -4.540 1.00 95.06 101 VAL A C 1
ATOM 751 O O . VAL A 1 101 ? -2.575 -6.504 -3.848 1.00 95.06 101 VAL A O 1
ATOM 754 N N . ASN A 1 102 ? -0.438 -5.942 -4.226 1.00 91.81 102 ASN A N 1
ATOM 755 C CA . ASN A 1 102 ? -0.303 -5.149 -3.001 1.00 91.81 102 ASN A CA 1
ATOM 756 C C . ASN A 1 102 ? -1.249 -3.942 -2.994 1.00 91.81 102 ASN A C 1
ATOM 758 O O . ASN A 1 102 ? -1.887 -3.661 -1.979 1.00 91.81 102 ASN A O 1
ATOM 762 N N . MET A 1 103 ? -1.409 -3.290 -4.146 1.00 94.25 103 MET A N 1
ATOM 763 C CA . MET A 1 103 ? -2.412 -2.244 -4.333 1.00 94.25 103 MET A CA 1
ATOM 764 C C . MET A 1 103 ? -3.842 -2.789 -4.163 1.00 94.25 103 MET A C 1
ATOM 766 O O . MET A 1 103 ? -4.682 -2.166 -3.519 1.00 94.25 103 MET A O 1
ATOM 770 N N . GLY A 1 104 ? -4.133 -3.988 -4.672 1.00 94.94 104 GLY A N 1
ATOM 771 C CA . GLY A 1 104 ? -5.425 -4.650 -4.469 1.00 94.94 104 GLY A CA 1
ATOM 772 C C . GLY A 1 104 ? -5.730 -4.951 -2.995 1.00 94.94 104 GLY A C 1
ATOM 773 O O . GLY A 1 104 ? -6.874 -4.807 -2.549 1.00 94.94 104 GLY A O 1
ATOM 774 N N . LEU A 1 105 ? -4.712 -5.314 -2.209 1.00 93.94 105 LEU A N 1
ATOM 775 C CA . LEU A 1 105 ? -4.860 -5.557 -0.771 1.00 93.94 105 LEU A CA 1
ATOM 776 C C . LEU A 1 105 ? -5.278 -4.291 -0.013 1.00 93.94 105 LEU A C 1
ATOM 778 O O . LEU A 1 105 ? -6.168 -4.367 0.834 1.00 93.94 105 LEU A O 1
ATOM 782 N N . SER A 1 106 ? -4.690 -3.132 -0.326 1.00 91.88 106 SER A N 1
ATOM 783 C CA . SER A 1 106 ? -5.063 -1.873 0.332 1.00 91.88 106 SER A CA 1
ATOM 784 C C . SER A 1 106 ? -6.487 -1.435 -0.028 1.00 91.88 106 SER A C 1
ATOM 786 O O . SER A 1 106 ? -7.243 -1.022 0.853 1.00 91.88 106 SER A O 1
ATOM 788 N N . TYR A 1 107 ? -6.920 -1.613 -1.280 1.00 93.25 107 TYR A N 1
ATOM 789 C CA . TYR A 1 107 ? -8.317 -1.366 -1.655 1.00 93.25 107 TYR A CA 1
ATOM 790 C C . TYR A 1 107 ? -9.294 -2.304 -0.943 1.00 93.25 107 TYR A C 1
ATOM 792 O O . TYR A 1 107 ? -10.326 -1.852 -0.449 1.00 93.25 107 TYR A O 1
ATOM 800 N N . THR A 1 108 ? -8.962 -3.5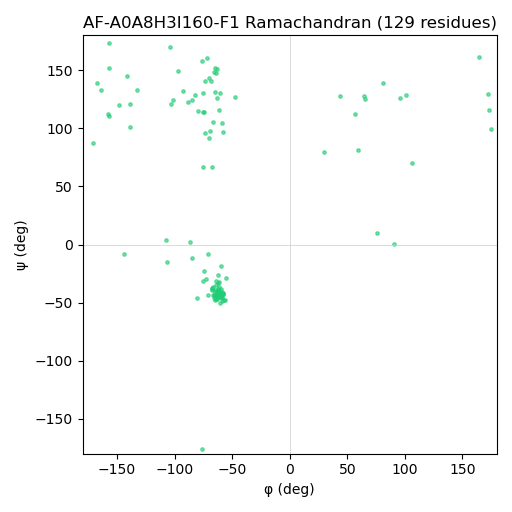91 -0.832 1.00 94.44 108 THR A N 1
ATOM 801 C CA . THR A 1 108 ? -9.796 -4.572 -0.117 1.00 94.44 108 THR A CA 1
ATOM 802 C C . THR A 1 108 ? -9.998 -4.167 1.343 1.00 94.44 108 THR A C 1
ATOM 804 O O . THR A 1 108 ? -11.122 -4.160 1.851 1.00 94.44 108 THR A O 1
ATOM 807 N N . ASP A 1 109 ? -8.917 -3.766 2.006 1.00 90.94 109 ASP A N 1
ATOM 808 C CA . ASP A 1 109 ? -8.948 -3.296 3.387 1.00 90.94 109 ASP A CA 1
ATOM 809 C C . ASP A 1 109 ? -9.767 -2.001 3.540 1.00 90.94 109 ASP A C 1
ATOM 811 O O . ASP A 1 109 ? -10.504 -1.842 4.520 1.00 90.94 109 ASP A O 1
ATOM 815 N N . ARG A 1 110 ? -9.736 -1.116 2.534 1.00 91.19 110 ARG A N 1
ATOM 816 C CA . ARG A 1 110 ? -10.566 0.098 2.485 1.00 91.19 110 ARG A CA 1
ATOM 817 C C . ARG A 1 110 ? -12.047 -0.223 2.385 1.00 91.19 110 ARG A C 1
ATOM 819 O O . ARG A 1 110 ? -12.835 0.321 3.158 1.00 91.19 110 ARG A O 1
ATOM 826 N N . PHE A 1 111 ? -12.429 -1.124 1.484 1.00 91.19 111 PHE A N 1
ATOM 827 C CA . PHE A 1 111 ? -13.821 -1.553 1.351 1.00 91.19 111 PHE A CA 1
ATOM 828 C C . PHE A 1 111 ? -14.334 -2.221 2.624 1.00 91.19 111 PHE A C 1
ATOM 830 O O . PHE A 1 111 ? -15.428 -1.895 3.083 1.00 91.19 111 PHE A O 1
ATOM 837 N N . ARG A 1 112 ? -13.523 -3.084 3.250 1.00 90.81 112 ARG A N 1
ATOM 838 C CA . ARG A 1 112 ? -13.881 -3.716 4.525 1.00 90.81 112 ARG A CA 1
ATOM 839 C C . ARG A 1 112 ? -14.154 -2.679 5.613 1.00 90.81 112 ARG A C 1
ATOM 841 O O . ARG A 1 112 ? -15.127 -2.816 6.350 1.00 90.81 112 ARG A O 1
ATOM 848 N N . ARG A 1 113 ? -13.327 -1.635 5.710 1.00 88.75 113 ARG A N 1
ATOM 849 C CA . ARG A 1 113 ? -13.540 -0.561 6.688 1.00 88.75 113 ARG A CA 1
ATOM 850 C C . ARG A 1 113 ? -14.790 0.261 6.421 1.00 88.75 113 ARG A C 1
ATOM 852 O O . ARG A 1 113 ? -15.514 0.546 7.366 1.00 88.75 113 ARG A O 1
ATOM 859 N N . MET A 1 114 ? -15.051 0.623 5.167 1.00 87.75 114 MET A N 1
ATOM 860 C CA . MET A 1 114 ? -16.272 1.355 4.817 1.00 87.75 114 MET A CA 1
ATOM 861 C C . MET A 1 114 ? -17.528 0.532 5.130 1.00 87.75 114 MET A C 1
ATOM 863 O O . MET A 1 114 ? -18.488 1.079 5.658 1.00 87.75 114 MET A O 1
ATOM 867 N N . GLY A 1 115 ? -17.498 -0.785 4.892 1.00 86.75 115 GLY A N 1
ATOM 868 C CA . GLY A 1 115 ? -18.578 -1.689 5.301 1.00 86.75 115 GLY A CA 1
ATOM 869 C C . GLY A 1 115 ? -18.822 -1.666 6.812 1.00 86.75 115 GLY A C 1
ATOM 870 O O . GLY A 1 115 ? -19.945 -1.442 7.243 1.00 86.75 115 GLY A O 1
ATOM 871 N N . GLN A 1 116 ? -17.757 -1.783 7.614 1.00 81.75 116 GLN A N 1
ATOM 872 C CA . GLN A 1 116 ? -17.854 -1.703 9.078 1.00 81.75 116 GLN A CA 1
ATOM 873 C C . GLN A 1 116 ? -18.439 -0.371 9.565 1.00 81.75 116 GLN A C 1
ATOM 875 O O . GLN A 1 116 ? -19.231 -0.366 10.499 1.00 81.75 116 GLN A O 1
ATOM 880 N N . LEU A 1 117 ? -18.062 0.756 8.953 1.00 82.38 117 LEU A N 1
ATOM 881 C CA . LEU A 1 117 ? -18.611 2.066 9.317 1.00 82.38 117 LEU A CA 1
ATOM 882 C C . LEU A 1 117 ? -20.109 2.158 9.006 1.00 82.38 117 LEU A C 1
ATOM 884 O O . LEU A 1 117 ? -20.878 2.594 9.857 1.00 82.38 117 LEU A O 1
ATOM 888 N N . ASN A 1 118 ? -20.525 1.677 7.834 1.00 82.62 118 ASN A N 1
ATOM 889 C CA . ASN A 1 118 ? -21.935 1.654 7.442 1.00 82.62 118 ASN A CA 1
ATOM 890 C C . ASN A 1 118 ? -22.781 0.742 8.345 1.00 82.62 118 ASN A C 1
ATOM 892 O O . ASN A 1 118 ? -23.967 1.001 8.540 1.00 82.62 118 ASN A O 1
ATOM 896 N N . ASP A 1 119 ? -22.195 -0.333 8.875 1.00 76.06 119 ASP A N 1
ATOM 897 C CA . ASP A 1 119 ? -22.880 -1.237 9.801 1.00 76.06 119 ASP A CA 1
ATOM 898 C C . ASP A 1 119 ? -23.012 -0.633 11.207 1.00 76.06 119 ASP A C 1
ATOM 900 O O . ASP A 1 119 ? -24.006 -0.886 11.880 1.00 76.06 119 ASP A O 1
ATOM 904 N N . LEU A 1 120 ? -22.059 0.200 11.641 1.00 74.81 120 LEU A N 1
ATOM 905 C CA . LEU A 1 120 ? -22.142 0.929 12.914 1.00 74.81 120 LEU A CA 1
ATOM 906 C C . LEU A 1 120 ? -23.163 2.074 12.885 1.00 74.81 120 LEU A C 1
ATOM 908 O O . LEU A 1 120 ? -23.723 2.418 13.922 1.00 74.81 120 LEU A O 1
ATOM 912 N N . GLU A 1 121 ? -23.398 2.677 11.719 1.00 76.94 121 GLU A N 1
ATOM 913 C CA . GLU A 1 121 ? -24.386 3.749 11.552 1.00 76.94 121 GLU A CA 1
ATOM 914 C C . GLU A 1 121 ? -25.831 3.226 11.563 1.00 76.94 121 GLU A C 1
ATOM 916 O O . GLU A 1 121 ? -26.764 3.963 11.885 1.00 76.94 121 GLU A O 1
ATOM 921 N N . LYS A 1 122 ? -26.042 1.941 11.260 1.00 70.94 122 LYS A N 1
ATOM 922 C CA . LYS A 1 122 ? -27.372 1.333 11.317 1.00 70.94 122 LYS A CA 1
ATOM 923 C C . LYS A 1 122 ? -27.722 0.987 12.769 1.00 70.94 122 LYS A C 1
ATOM 925 O O . LYS A 1 122 ? -27.096 0.096 13.345 1.00 70.94 122 LYS A O 1
ATOM 930 N N . PRO A 1 123 ? -28.739 1.625 13.380 1.00 64.12 123 PRO A N 1
ATOM 931 C CA . PRO A 1 123 ? -29.246 1.159 14.663 1.00 64.12 123 PRO A CA 1
ATOM 932 C C . PRO A 1 123 ? -29.824 -0.259 14.500 1.00 64.12 123 PRO A C 1
ATOM 934 O O . PRO A 1 123 ? -30.322 -0.580 13.417 1.00 64.12 123 PRO A O 1
ATOM 937 N N . PRO A 1 124 ? -29.810 -1.112 15.542 1.00 67.44 124 PRO A N 1
ATOM 938 C CA . PRO A 1 124 ? -30.447 -2.424 15.481 1.00 67.44 124 PRO A CA 1
ATOM 939 C C . PRO A 1 124 ? -31.942 -2.255 15.181 1.00 67.44 124 PRO A C 1
ATOM 941 O O . PRO A 1 124 ? -32.720 -1.867 16.051 1.00 67.44 124 PRO A O 1
ATOM 944 N N . THR A 1 125 ? -32.358 -2.528 13.944 1.00 69.06 125 THR A N 1
ATOM 945 C CA . THR A 1 125 ? -33.752 -2.361 13.497 1.00 69.06 125 THR A CA 1
ATOM 946 C C . THR A 1 125 ? -34.702 -3.403 14.090 1.00 69.06 125 THR A C 1
ATOM 948 O O . THR A 1 125 ? -35.915 -3.255 13.976 1.00 69.06 125 THR A O 1
ATOM 951 N N . ASP A 1 126 ? -34.163 -4.417 14.775 1.00 61.91 126 ASP A N 1
ATOM 952 C CA . ASP A 1 126 ? -34.923 -5.558 15.294 1.00 61.91 126 ASP A CA 1
ATOM 953 C C . ASP A 1 126 ? -35.111 -5.544 16.816 1.00 61.91 126 ASP A C 1
ATOM 955 O O . ASP A 1 126 ? -35.718 -6.460 17.373 1.00 61.91 126 ASP A O 1
ATOM 959 N N . ALA A 1 127 ? -34.664 -4.493 17.512 1.00 62.19 127 ALA A N 1
ATOM 960 C CA . ALA A 1 127 ? -35.011 -4.287 18.915 1.00 62.19 127 ALA A CA 1
ATOM 961 C C . ALA A 1 127 ? -36.462 -3.787 19.023 1.00 62.19 127 ALA A C 1
ATOM 963 O O . ALA A 1 127 ? -36.721 -2.648 19.402 1.00 62.19 1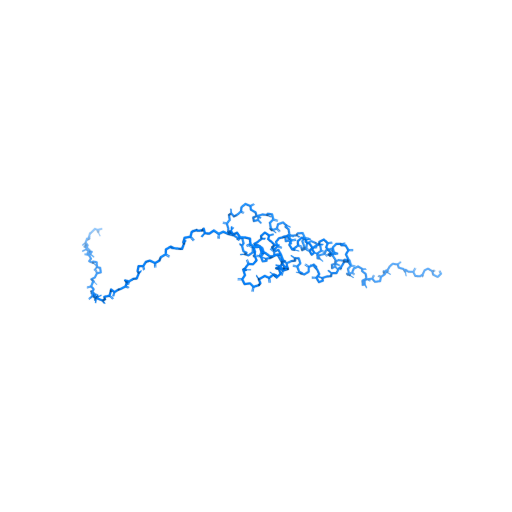27 ALA A O 1
ATOM 964 N N . LYS A 1 128 ? -37.430 -4.636 18.658 1.00 64.00 128 LYS A N 1
ATOM 965 C CA . LYS A 1 128 ? -38.830 -4.445 19.045 1.00 64.00 128 LYS A CA 1
ATOM 966 C C . LYS A 1 128 ? -38.864 -4.498 20.576 1.00 64.00 128 LYS A C 1
ATOM 968 O O . LYS A 1 128 ? -38.549 -5.557 21.122 1.00 64.00 128 LYS A O 1
ATOM 973 N N . PRO A 1 129 ? -39.218 -3.412 21.285 1.00 59.81 129 PRO A N 1
ATOM 974 C CA . PRO A 1 129 ? -39.426 -3.504 22.717 1.00 59.81 129 PRO A CA 1
ATOM 975 C C . PRO A 1 129 ? -40.662 -4.378 22.937 1.00 59.81 129 PRO A C 1
ATOM 977 O O . PRO A 1 129 ? -41.790 -3.981 22.647 1.00 59.81 129 PRO A O 1
ATOM 980 N N . SER A 1 130 ? -40.435 -5.611 23.378 1.00 64.19 130 SER A N 1
ATOM 981 C CA . SER A 1 130 ? -41.465 -6.449 23.975 1.00 64.19 130 SER A CA 1
ATOM 982 C C . SER A 1 130 ? -41.822 -5.830 25.325 1.00 64.19 130 SER A C 1
ATOM 984 O O . SER A 1 130 ? -41.065 -5.985 26.285 1.00 64.19 130 SER A O 1
ATOM 986 N N . PHE A 1 131 ? -42.909 -5.057 25.339 1.00 67.62 131 PHE A N 1
ATOM 987 C CA . PHE A 1 131 ? -43.628 -4.674 26.555 1.00 67.62 131 PHE A CA 1
ATOM 988 C C . PHE A 1 131 ? -44.302 -5.895 27.182 1.00 67.62 131 PHE A C 1
ATOM 990 O O . PHE A 1 131 ? -44.753 -6.772 26.407 1.00 67.62 131 PHE A O 1
#

pLDDT: mean 72.51, std 22.64, range [32.09, 96.94]

Sequence (131 aa):
MSCGTGAGVTGPSEAAKRIESSGTSGQMPEREKRSKDDTMISGVNTDAEPSPKDLNILGYSHLMHFRKLGKTEDLNKAVECFSQAVALTPDGDPEMPRRIVNMGLSYTDRFRRMGQLNDLEKPPTDAKPSF

Radius of gyration: 31.89 Å; Cα contacts (8 Å, |Δi|>4): 63; chains: 1; bounding box: 81×34×103 Å

Organism: NCBI:txid456999